Protein AF-A0A6H1RHN5-F1 (afdb_monomer)

Nearest PDB structures (foldseek):
  2a1v-assembl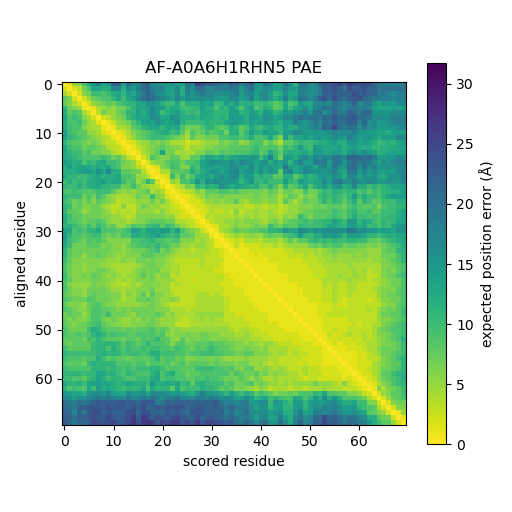y1_A  TM=8.658E-01  e=8.654E-03  Deinococcus radiodurans
  8qie-assembly1_e  TM=7.243E-01  e=6.608E+00  Leishmania major strain Friedlin

Structure (mmCIF, N/CA/C/O backbone):
data_AF-A0A6H1RHN5-F1
#
_entry.id   AF-A0A6H1RHN5-F1
#
loop_
_atom_site.group_PDB
_atom_site.id
_atom_site.type_symbol
_atom_site.label_atom_id
_atom_site.label_alt_id
_atom_site.label_comp_id
_atom_site.label_asym_id
_atom_site.label_entity_id
_atom_site.l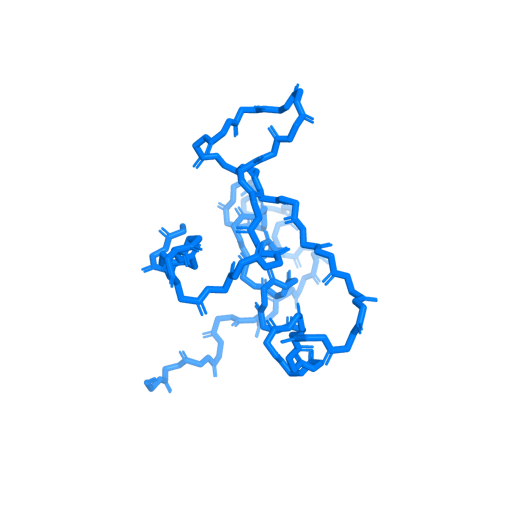abel_seq_id
_atom_site.pdbx_PDB_ins_code
_atom_site.Cartn_x
_atom_site.Cartn_y
_atom_site.Cartn_z
_atom_site.occupancy
_atom_site.B_iso_or_equiv
_atom_site.auth_seq_id
_atom_site.auth_comp_id
_atom_site.auth_asym_id
_atom_site.auth_atom_id
_atom_site.pdbx_PDB_model_num
ATOM 1 N N . MET A 1 1 ? -1.326 -7.883 3.662 1.00 47.62 1 MET A N 1
ATOM 2 C CA . MET A 1 1 ? -0.662 -8.177 2.374 1.00 47.62 1 MET A CA 1
ATOM 3 C C . MET A 1 1 ? -0.990 -9.622 2.027 1.00 47.62 1 MET A C 1
ATOM 5 O O . MET A 1 1 ? -0.160 -10.494 2.232 1.00 47.62 1 MET A O 1
ATOM 9 N N . ASP A 1 2 ? -2.227 -9.878 1.592 1.00 45.16 2 ASP A N 1
ATOM 10 C CA . ASP A 1 2 ? -2.641 -11.215 1.126 1.00 45.16 2 ASP A CA 1
ATOM 11 C C . ASP A 1 2 ? -2.456 -11.383 -0.393 1.00 45.16 2 ASP A C 1
ATOM 13 O O . ASP A 1 2 ? -2.396 -12.504 -0.892 1.00 45.16 2 ASP A O 1
ATOM 17 N N . ARG A 1 3 ? -2.231 -10.288 -1.138 1.00 56.72 3 ARG A N 1
ATOM 18 C CA . ARG A 1 3 ? -1.718 -10.335 -2.514 1.00 56.72 3 ARG A CA 1
ATOM 19 C C . ARG A 1 3 ? -0.194 -10.294 -2.501 1.00 56.72 3 ARG A C 1
ATOM 21 O O . ARG A 1 3 ? 0.431 -9.245 -2.359 1.00 56.72 3 ARG A O 1
ATOM 28 N N . ASN A 1 4 ? 0.420 -11.467 -2.621 1.00 54.50 4 ASN A N 1
ATOM 29 C CA . ASN A 1 4 ? 1.859 -11.591 -2.823 1.00 54.50 4 ASN A CA 1
ATOM 30 C C . ASN A 1 4 ? 2.214 -11.173 -4.258 1.00 54.50 4 ASN A C 1
ATOM 32 O O . ASN A 1 4 ? 2.283 -12.013 -5.157 1.00 54.50 4 ASN A O 1
ATOM 36 N N . TYR A 1 5 ? 2.471 -9.879 -4.466 1.00 60.09 5 TYR A N 1
ATOM 37 C CA . TYR A 1 5 ? 3.117 -9.357 -5.673 1.00 60.09 5 TYR A CA 1
ATOM 38 C C . TYR A 1 5 ? 4.557 -9.887 -5.722 1.00 60.09 5 TYR 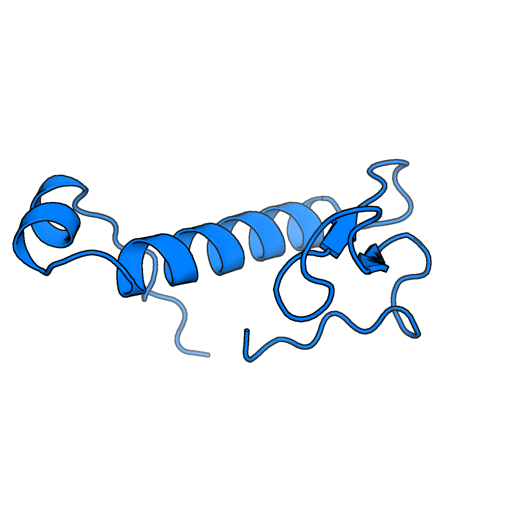A C 1
ATOM 40 O O . TYR A 1 5 ? 5.493 -9.283 -5.203 1.00 60.09 5 TYR A O 1
ATOM 48 N N . CYS A 1 6 ? 4.715 -11.108 -6.229 1.00 54.41 6 CYS A N 1
ATOM 49 C CA . CYS A 1 6 ? 5.992 -11.805 -6.221 1.00 54.41 6 CYS A CA 1
ATOM 50 C C . CYS A 1 6 ? 6.899 -11.225 -7.312 1.00 54.41 6 CYS A C 1
ATOM 52 O O . CYS A 1 6 ? 6.489 -11.117 -8.470 1.00 54.41 6 CYS A O 1
ATOM 54 N N . SER A 1 7 ? 8.150 -10.917 -6.963 1.00 54.22 7 SER A N 1
ATOM 55 C CA . SER A 1 7 ? 9.168 -10.419 -7.901 1.00 54.22 7 SER A CA 1
ATOM 56 C C . SER A 1 7 ? 9.455 -11.380 -9.065 1.00 54.22 7 SER A C 1
ATOM 58 O O . SER A 1 7 ? 10.041 -10.977 -10.065 1.00 54.22 7 SER A O 1
ATOM 60 N N . SER A 1 8 ? 9.025 -12.644 -8.965 1.00 55.03 8 SER A N 1
ATOM 61 C CA . SER A 1 8 ? 9.074 -13.617 -10.062 1.00 55.03 8 SER A CA 1
ATOM 62 C C . SER A 1 8 ? 8.091 -13.313 -11.195 1.00 55.03 8 SER A C 1
ATOM 64 O O . SER A 1 8 ? 8.364 -13.672 -12.336 1.00 55.03 8 SER A O 1
ATOM 66 N N . GLN A 1 9 ? 6.962 -12.663 -10.897 1.00 59.09 9 GLN A N 1
ATOM 67 C CA . GLN A 1 9 ? 5.921 -12.326 -11.876 1.00 59.09 9 GLN A CA 1
ATOM 68 C C . GLN A 1 9 ? 6.092 -10.906 -12.424 1.00 59.09 9 GLN A C 1
ATOM 70 O O . GLN A 1 9 ? 5.736 -10.639 -13.568 1.00 59.09 9 GLN A O 1
ATOM 75 N N . HIS A 1 10 ? 6.692 -10.011 -11.634 1.00 63.22 10 HIS A N 1
ATOM 76 C CA . HIS A 1 10 ? 6.931 -8.623 -12.015 1.00 63.22 10 HIS A CA 1
ATOM 77 C C . HIS A 1 10 ? 8.368 -8.221 -11.662 1.00 63.22 10 HIS A C 1
ATOM 79 O O . HIS A 1 10 ? 8.624 -7.824 -10.525 1.00 63.22 10 HIS A O 1
ATOM 85 N N . PRO A 1 11 ? 9.309 -8.277 -12.624 1.00 66.81 11 PRO A N 1
ATOM 86 C CA . PRO A 1 11 ? 10.707 -7.895 -12.401 1.00 66.81 11 PRO A CA 1
ATOM 87 C C . PRO A 1 11 ? 10.873 -6.446 -11.918 1.00 66.81 11 PRO A C 1
ATOM 89 O O . PRO A 1 11 ? 11.832 -6.127 -11.221 1.00 66.81 11 PRO A O 1
ATOM 92 N N . ALA A 1 12 ? 9.918 -5.581 -12.269 1.00 67.00 12 ALA A N 1
ATOM 93 C CA . ALA A 1 12 ? 9.852 -4.186 -11.847 1.00 67.00 12 ALA A CA 1
ATOM 94 C C . ALA A 1 12 ? 9.373 -3.987 -10.397 1.00 67.00 12 ALA A C 1
ATOM 96 O O . ALA A 1 12 ? 9.489 -2.882 -9.866 1.00 67.00 12 ALA A O 1
ATOM 97 N N . ILE A 1 13 ? 8.857 -5.033 -9.739 1.00 69.75 13 ILE A N 1
ATOM 98 C CA . ILE A 1 13 ? 8.480 -5.016 -8.323 1.00 69.75 13 ILE A CA 1
ATOM 99 C C . ILE A 1 13 ? 9.584 -5.725 -7.543 1.00 69.75 13 ILE A C 1
ATOM 101 O O . ILE A 1 13 ? 9.697 -6.951 -7.524 1.00 69.75 13 ILE A O 1
ATOM 105 N N . THR A 1 14 ? 10.418 -4.933 -6.885 1.00 69.12 14 THR A N 1
ATOM 106 C CA . THR A 1 14 ? 11.542 -5.423 -6.086 1.00 69.12 14 THR A CA 1
ATOM 107 C C . THR A 1 14 ? 11.276 -5.201 -4.599 1.00 69.12 14 THR A C 1
ATOM 109 O O . THR A 1 14 ? 10.565 -4.269 -4.230 1.00 69.12 14 THR A O 1
ATOM 112 N N . PRO A 1 15 ? 11.805 -6.046 -3.701 1.00 64.75 15 PRO A N 1
ATOM 113 C CA . PRO A 1 15 ? 11.691 -5.799 -2.267 1.00 64.75 15 PRO A CA 1
ATOM 114 C C . PRO A 1 15 ? 12.394 -4.486 -1.894 1.00 64.75 15 PRO A C 1
ATOM 116 O O . PRO A 1 15 ? 13.474 -4.190 -2.406 1.00 64.75 15 PRO A O 1
ATOM 119 N N . GLY A 1 16 ? 11.791 -3.716 -0.985 1.00 63.31 16 GLY A N 1
ATOM 120 C CA . GLY A 1 16 ? 12.198 -2.349 -0.659 1.00 63.31 16 GLY A CA 1
ATOM 121 C C . GLY A 1 16 ? 13.688 -2.209 -0.339 1.00 63.31 16 GLY A C 1
ATOM 122 O O . GLY A 1 16 ? 14.191 -2.769 0.640 1.00 63.31 16 GLY A O 1
ATOM 123 N N . TYR A 1 17 ? 14.396 -1.425 -1.150 1.00 57.03 17 TYR A N 1
ATOM 124 C CA . TYR A 1 17 ? 15.789 -1.055 -0.909 1.00 57.03 17 TYR A CA 1
ATOM 125 C C . TYR A 1 17 ? 15.836 -0.115 0.315 1.00 57.03 17 TYR A C 1
ATOM 127 O O . TYR A 1 17 ? 15.230 0.950 0.306 1.00 57.03 17 TYR A O 1
ATOM 135 N N . HIS A 1 18 ? 16.494 -0.545 1.400 1.00 63.16 18 HIS A N 1
ATOM 136 C CA . HIS A 1 18 ? 16.592 0.110 2.728 1.00 63.16 18 HIS A CA 1
ATOM 137 C C . HIS A 1 18 ? 15.371 0.090 3.668 1.00 63.16 18 HIS A C 1
ATOM 139 O O . HIS A 1 18 ? 15.474 0.595 4.786 1.00 63.16 18 HIS A O 1
ATOM 145 N N . LEU A 1 19 ? 14.258 -0.542 3.298 1.00 59.25 19 LEU A N 1
ATOM 146 C CA . LEU A 1 19 ? 13.079 -0.665 4.168 1.00 59.25 19 LEU A CA 1
ATOM 147 C C . LEU A 1 19 ? 12.871 -2.110 4.640 1.00 59.25 19 LEU A C 1
ATOM 149 O O . LEU A 1 19 ? 13.555 -3.035 4.196 1.00 59.25 19 LEU A O 1
ATOM 153 N N . ASN A 1 20 ? 11.940 -2.323 5.578 1.00 60.03 20 ASN A N 1
ATOM 154 C CA . ASN A 1 20 ? 11.592 -3.674 6.017 1.00 60.03 20 ASN A CA 1
ATOM 155 C C . ASN A 1 20 ? 10.976 -4.450 4.842 1.00 60.03 20 ASN A C 1
ATOM 157 O O . ASN A 1 20 ? 9.806 -4.273 4.507 1.00 60.03 20 ASN A O 1
ATOM 161 N N . LYS A 1 21 ? 11.777 -5.336 4.248 1.00 61.38 21 LYS A N 1
ATOM 162 C CA . LYS A 1 21 ? 11.467 -6.125 3.045 1.00 61.38 21 LYS A CA 1
ATOM 163 C C . LYS A 1 21 ? 10.234 -7.024 3.182 1.00 61.38 21 LYS A C 1
ATOM 165 O O . LYS A 1 21 ? 9.779 -7.571 2.189 1.00 61.38 21 LYS A O 1
ATOM 170 N N . ARG A 1 22 ? 9.706 -7.201 4.399 1.00 62.16 22 ARG A N 1
ATOM 171 C CA . ARG A 1 22 ? 8.458 -7.932 4.656 1.00 62.16 22 ARG A CA 1
ATOM 172 C C . ARG A 1 22 ? 7.202 -7.094 4.382 1.00 62.16 22 ARG A C 1
ATOM 174 O O . ARG A 1 22 ? 6.133 -7.666 4.213 1.00 62.16 22 ARG A O 1
ATOM 181 N N 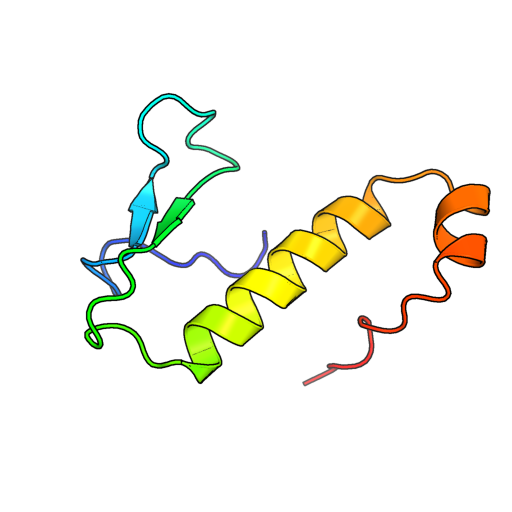. HIS A 1 23 ? 7.322 -5.766 4.371 1.00 66.56 23 HIS A N 1
ATOM 182 C CA . HIS A 1 23 ? 6.183 -4.844 4.277 1.00 66.56 23 HIS A CA 1
ATOM 183 C C . HIS A 1 23 ? 6.325 -3.786 3.179 1.00 66.56 23 HIS A C 1
ATOM 185 O O . HIS A 1 23 ? 5.358 -3.096 2.883 1.00 66.56 23 HIS A O 1
ATOM 191 N N . TRP A 1 24 ? 7.512 -3.647 2.585 1.00 69.94 24 TRP A N 1
ATOM 192 C CA . TRP A 1 24 ? 7.807 -2.598 1.616 1.00 69.94 24 TRP A CA 1
ATOM 193 C C . TRP A 1 24 ? 8.305 -3.194 0.305 1.00 69.94 24 TRP A C 1
ATOM 195 O O . TRP A 1 24 ? 9.279 -3.948 0.298 1.00 69.94 24 TRP A O 1
ATOM 205 N N . ASN A 1 25 ? 7.667 -2.783 -0.790 1.00 74.19 25 ASN A N 1
ATOM 206 C CA . ASN A 1 25 ? 8.058 -3.086 -2.161 1.00 74.19 25 ASN A CA 1
ATOM 207 C C . ASN A 1 25 ? 8.422 -1.782 -2.881 1.00 74.19 25 ASN A C 1
ATOM 209 O O . ASN A 1 25 ? 7.782 -0.751 -2.683 1.00 74.19 25 ASN A O 1
ATOM 213 N N . THR A 1 26 ? 9.444 -1.834 -3.722 1.00 75.44 26 THR A N 1
ATOM 214 C CA . THR A 1 26 ? 9.809 -0.798 -4.685 1.00 75.44 26 THR A CA 1
ATOM 215 C C . THR A 1 26 ? 9.229 -1.188 -6.038 1.00 75.44 26 THR A C 1
ATOM 217 O O . THR A 1 26 ? 9.562 -2.244 -6.570 1.00 75.44 26 THR A O 1
ATOM 220 N N . VAL A 1 27 ? 8.371 -0.335 -6.591 1.00 78.25 27 VAL A N 1
ATOM 221 C CA . VAL A 1 27 ? 7.778 -0.516 -7.921 1.00 78.25 27 VAL A CA 1
ATOM 222 C C . VAL A 1 27 ? 8.425 0.477 -8.876 1.00 78.25 27 VAL A C 1
ATOM 224 O O . VAL A 1 27 ? 8.405 1.681 -8.621 1.00 78.25 27 VAL A O 1
ATOM 227 N N . VAL A 1 28 ? 9.014 -0.021 -9.960 1.00 78.81 28 VAL A N 1
ATOM 228 C CA . VAL A 1 28 ? 9.520 0.813 -11.053 1.00 78.81 28 VAL A CA 1
ATOM 229 C C . VAL A 1 28 ? 8.366 1.097 -12.014 1.00 78.81 28 VAL A C 1
ATOM 231 O O . VAL A 1 28 ? 7.807 0.179 -12.606 1.00 78.81 28 VAL A O 1
ATOM 234 N N . VAL A 1 29 ? 7.995 2.372 -12.156 1.00 75.94 29 VAL A N 1
ATOM 235 C CA . VAL A 1 29 ? 6.920 2.822 -13.057 1.00 75.94 29 VAL A CA 1
ATOM 236 C C . VAL A 1 29 ? 7.533 3.240 -14.399 1.00 75.94 29 VAL A C 1
ATOM 238 O O . VAL A 1 29 ? 7.604 4.418 -14.733 1.00 75.94 29 VAL A O 1
ATOM 241 N N . ASP A 1 30 ? 8.051 2.263 -15.143 1.00 76.81 30 ASP A N 1
ATOM 242 C CA . ASP A 1 30 ? 8.696 2.429 -16.460 1.00 76.81 30 ASP A CA 1
ATOM 243 C C . ASP A 1 30 ? 7.826 1.911 -17.626 1.00 76.81 30 ASP A C 1
ATOM 245 O O . ASP A 1 30 ? 8.337 1.613 -18.704 1.00 76.81 30 ASP A O 1
ATOM 249 N N . ALA A 1 31 ? 6.510 1.803 -17.407 1.00 72.50 31 ALA A N 1
ATOM 250 C CA . ALA A 1 31 ? 5.519 1.170 -18.288 1.00 72.50 31 ALA A CA 1
ATOM 251 C C . ALA A 1 31 ? 5.637 -0.363 -18.441 1.00 72.50 31 ALA A C 1
ATOM 253 O O . ALA A 1 31 ? 4.852 -0.963 -19.176 1.00 72.50 31 ALA A O 1
ATOM 254 N N . SER A 1 32 ? 6.549 -1.032 -17.722 1.00 75.19 32 SER A N 1
ATOM 255 C CA . SER A 1 32 ? 6.572 -2.505 -17.642 1.00 75.19 32 SER A CA 1
ATOM 256 C C . SER A 1 32 ? 5.487 -3.085 -16.726 1.00 75.19 32 SER A C 1
ATOM 258 O O . SER A 1 32 ? 5.185 -4.279 -16.787 1.00 75.19 32 SER A O 1
ATOM 260 N N . VAL A 1 33 ? 4.886 -2.240 -15.886 1.00 75.06 33 VAL A N 1
ATOM 261 C CA . VAL A 1 33 ? 3.779 -2.583 -14.995 1.00 75.06 33 VAL A CA 1
ATOM 262 C C . VAL A 1 33 ? 2.518 -1.867 -15.481 1.00 75.06 33 VAL A C 1
ATOM 264 O O . VAL A 1 33 ? 2.576 -0.655 -15.681 1.00 75.06 33 VAL A O 1
ATOM 267 N N . PRO A 1 34 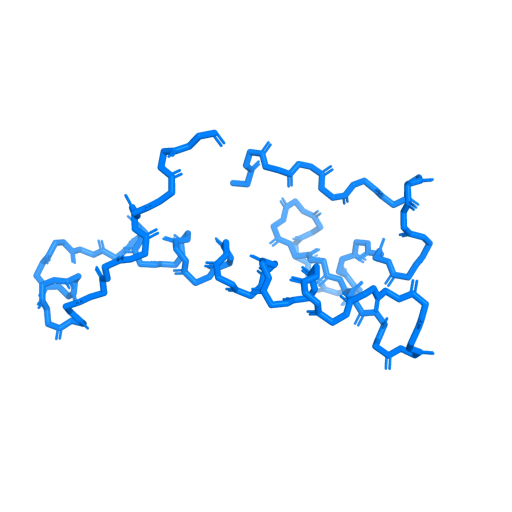? 1.382 -2.569 -15.661 1.00 82.00 34 PRO A N 1
ATOM 268 C CA . PRO A 1 34 ? 0.123 -1.924 -16.011 1.00 82.00 34 PRO A CA 1
ATOM 269 C C . PRO A 1 34 ? -0.287 -0.896 -14.955 1.00 82.00 34 PRO A C 1
ATOM 271 O O . PRO A 1 34 ? -0.273 -1.205 -13.764 1.00 82.00 34 PRO A O 1
ATOM 274 N N . ASP A 1 35 ? -0.733 0.284 -15.382 1.00 80.56 35 ASP A N 1
ATOM 275 C CA . ASP A 1 35 ? -1.157 1.358 -14.472 1.00 80.56 35 ASP A CA 1
ATOM 276 C C . ASP A 1 35 ? -2.233 0.893 -13.483 1.00 80.56 35 ASP A C 1
ATOM 278 O O . ASP A 1 35 ? -2.183 1.231 -12.304 1.00 80.56 35 ASP A O 1
ATOM 282 N N . GLN A 1 36 ? -3.162 0.042 -13.935 1.00 81.56 36 GLN A N 1
ATOM 283 C CA . GLN A 1 36 ? -4.189 -0.538 -13.069 1.00 81.56 36 GLN A CA 1
ATOM 284 C C . GLN A 1 36 ? -3.585 -1.366 -11.930 1.00 81.56 36 GLN A C 1
ATOM 286 O O . GLN A 1 36 ? -4.050 -1.272 -10.801 1.00 81.56 36 GLN A O 1
ATOM 291 N N . LEU A 1 37 ? -2.513 -2.120 -12.196 1.00 81.25 37 LEU A N 1
ATOM 292 C CA . LEU A 1 37 ? -1.835 -2.893 -11.158 1.00 81.25 37 LEU A CA 1
ATOM 293 C C . LEU A 1 37 ? -1.177 -1.96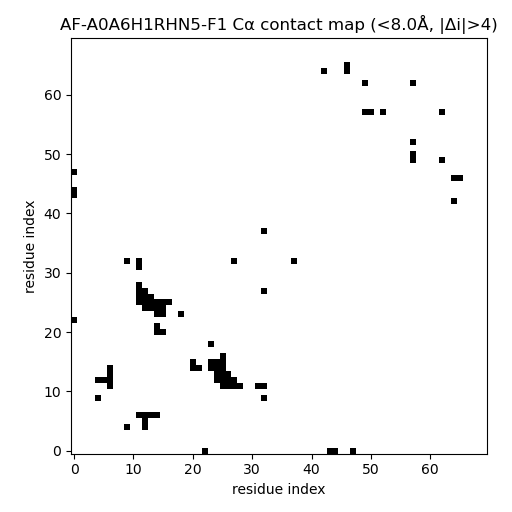6 -10.131 1.00 81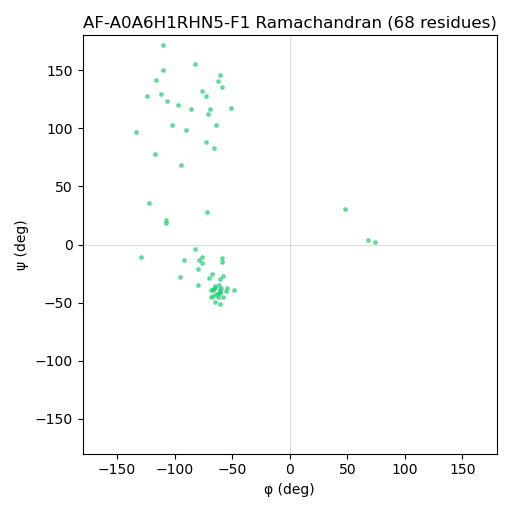.25 37 LEU A C 1
ATOM 295 O O . LEU A 1 37 ? -1.224 -2.241 -8.938 1.00 81.25 37 LEU A O 1
ATOM 299 N N . VAL A 1 38 ? -0.595 -0.850 -10.578 1.00 82.19 38 VAL A N 1
ATOM 300 C CA . VAL A 1 38 ? -0.016 0.152 -9.670 1.00 82.19 38 VAL A CA 1
ATOM 301 C C . VAL A 1 38 ? -1.100 0.786 -8.797 1.00 82.19 38 VAL A C 1
ATOM 303 O O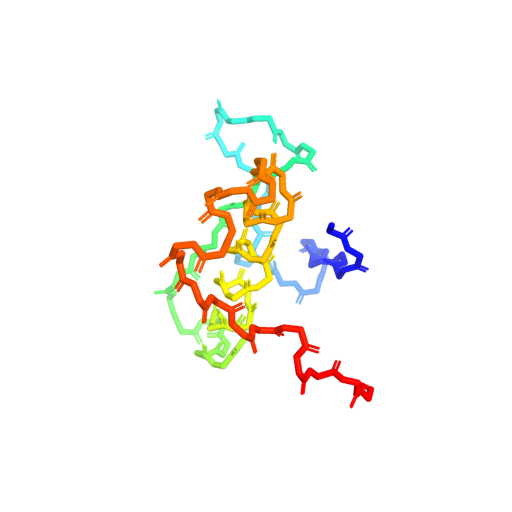 . VAL A 1 38 ? -0.891 0.941 -7.595 1.00 82.19 38 VAL A O 1
ATOM 306 N N . LEU A 1 39 ? -2.257 1.122 -9.372 1.00 84.06 39 LEU A N 1
ATOM 307 C CA . LEU A 1 39 ? -3.394 1.667 -8.626 1.00 84.06 39 LEU A CA 1
ATOM 308 C C . LEU A 1 39 ? -3.918 0.669 -7.587 1.00 84.06 39 LEU A C 1
ATOM 310 O O . LEU A 1 39 ? -4.073 1.043 -6.426 1.00 84.06 39 LEU A O 1
ATOM 314 N N . ASP A 1 40 ? -4.080 -0.599 -7.963 1.00 83.25 40 ASP A N 1
ATOM 315 C CA . ASP A 1 40 ? -4.503 -1.662 -7.046 1.00 83.25 40 ASP A CA 1
ATOM 316 C C . ASP A 1 40 ? -3.497 -1.835 -5.890 1.00 83.25 40 ASP A C 1
ATOM 318 O O . ASP A 1 40 ? -3.884 -1.962 -4.730 1.00 83.25 40 ASP A O 1
ATOM 322 N N . MET A 1 41 ? -2.190 -1.760 -6.172 1.00 81.06 41 MET A N 1
ATOM 323 C CA . MET A 1 41 ? -1.146 -1.810 -5.138 1.00 81.06 41 MET A CA 1
ATOM 324 C C . MET A 1 41 ? -1.194 -0.612 -4.179 1.00 81.06 41 MET A C 1
ATOM 326 O O . MET A 1 41 ? -0.879 -0.761 -2.994 1.00 81.06 41 MET A O 1
ATOM 330 N N . ILE A 1 42 ? -1.542 0.579 -4.675 1.00 84.88 42 ILE A N 1
ATOM 331 C CA . ILE A 1 42 ? -1.687 1.786 -3.849 1.00 84.88 42 ILE A CA 1
ATOM 332 C C . ILE A 1 42 ? -2.895 1.642 -2.924 1.00 84.88 42 ILE A C 1
ATOM 334 O O . ILE A 1 42 ? -2.772 1.930 -1.731 1.00 84.88 42 ILE A O 1
ATOM 338 N N . GLU A 1 43 ? -4.027 1.176 -3.449 1.00 85.44 43 GLU A N 1
ATOM 339 C CA . GLU A 1 43 ? -5.232 0.928 -2.656 1.00 85.44 43 GLU A CA 1
ATOM 340 C C . GLU A 1 43 ? -4.981 -0.119 -1.566 1.00 85.44 43 GLU A C 1
ATOM 342 O O . GLU A 1 43 ? -5.179 0.181 -0.389 1.00 85.44 43 GLU A O 1
ATOM 347 N N . ASP A 1 44 ? -4.421 -1.282 -1.919 1.00 82.88 44 ASP A N 1
ATOM 348 C CA . ASP A 1 44 ? -4.083 -2.345 -0.961 1.00 82.88 44 ASP A CA 1
ATOM 349 C C . ASP A 1 44 ? -3.167 -1.832 0.169 1.00 82.88 44 ASP A C 1
ATOM 351 O O . ASP A 1 44 ? -3.298 -2.213 1.337 1.00 82.88 44 ASP A O 1
ATOM 355 N N . SER A 1 45 ? -2.201 -0.974 -0.171 1.00 83.31 45 SER A N 1
ATOM 356 C CA . SER A 1 45 ? -1.281 -0.369 0.798 1.00 83.31 45 SER A CA 1
ATOM 357 C C . SER A 1 45 ? -2.013 0.576 1.749 1.00 83.31 45 SER A C 1
ATOM 359 O O . SER A 1 45 ? -1.809 0.529 2.967 1.00 83.31 45 SER A O 1
ATOM 361 N N . TYR A 1 46 ? -2.896 1.415 1.209 1.00 86.00 46 TYR A N 1
ATOM 362 C CA . TYR A 1 46 ? -3.672 2.360 1.999 1.00 86.00 46 TYR A CA 1
ATOM 363 C C . TYR A 1 46 ? -4.670 1.643 2.918 1.00 86.00 46 TYR A C 1
ATOM 365 O O . TYR A 1 46 ? -4.798 2.007 4.088 1.00 86.00 46 TYR A O 1
ATOM 373 N N . ASP A 1 47 ? -5.282 0.558 2.451 1.00 85.31 47 ASP A N 1
ATOM 374 C CA . ASP A 1 47 ? -6.194 -0.273 3.240 1.00 85.31 47 ASP A CA 1
ATOM 375 C C . ASP A 1 47 ? -5.520 -0.874 4.464 1.00 85.31 47 ASP A C 1
ATOM 377 O O . ASP A 1 47 ? -6.076 -0.847 5.564 1.00 85.31 47 ASP A O 1
ATOM 381 N N . LEU A 1 48 ? -4.285 -1.354 4.312 1.00 84.12 48 LEU A N 1
ATOM 382 C CA . LEU A 1 48 ? -3.502 -1.878 5.430 1.00 84.12 48 LEU A CA 1
ATOM 383 C C . LEU A 1 48 ? -3.163 -0.793 6.454 1.00 84.12 48 LEU A C 1
ATOM 385 O O . LEU A 1 48 ? -3.182 -1.061 7.659 1.00 84.12 48 LEU A O 1
ATOM 389 N N . VAL A 1 49 ? -2.875 0.427 5.997 1.00 87.44 49 VAL A N 1
ATOM 390 C CA . VAL A 1 49 ? -2.639 1.566 6.892 1.00 87.44 49 VAL A CA 1
ATOM 391 C C . VAL A 1 49 ? -3.914 1.904 7.658 1.00 87.44 49 VAL A C 1
ATOM 393 O O . VAL A 1 49 ? -3.868 1.997 8.884 1.00 87.44 49 VAL A O 1
ATOM 396 N N . VAL A 1 50 ? -5.053 2.031 6.972 1.00 86.44 50 VAL A N 1
ATOM 397 C CA . VAL A 1 50 ? -6.341 2.349 7.607 1.00 86.44 50 VAL A CA 1
ATOM 398 C C . VAL A 1 50 ? -6.756 1.255 8.590 1.00 86.44 50 VAL A C 1
ATOM 400 O O . VAL A 1 50 ? -7.143 1.570 9.716 1.00 86.44 50 VAL A O 1
ATOM 403 N N . ALA A 1 51 ? -6.597 -0.020 8.229 1.00 84.31 51 ALA A N 1
ATOM 404 C CA . ALA A 1 51 ? -6.872 -1.150 9.114 1.00 84.31 51 ALA A CA 1
ATOM 405 C C . ALA A 1 51 ? -6.002 -1.140 10.387 1.00 84.31 51 ALA A C 1
ATOM 407 O O . ALA A 1 51 ? -6.447 -1.600 11.439 1.00 84.31 51 ALA A O 1
ATOM 408 N N . GLY A 1 52 ? -4.784 -0.590 10.314 1.00 83.88 52 GLY A N 1
ATOM 409 C CA . GLY A 1 52 ? -3.879 -0.433 11.456 1.00 83.88 52 GLY A CA 1
ATOM 410 C C . GLY A 1 52 ? -4.201 0.744 12.387 1.00 83.88 52 GLY A C 1
ATOM 411 O O . GLY A 1 52 ? -3.653 0.813 13.489 1.00 83.88 52 GLY A O 1
ATOM 412 N N . LEU A 1 53 ? -5.071 1.675 11.982 1.00 87.44 53 LEU A N 1
ATOM 413 C CA . LEU A 1 53 ? -5.439 2.838 12.794 1.00 87.44 53 LEU A CA 1
ATOM 414 C C . LEU A 1 53 ? -6.520 2.500 13.837 1.00 87.44 53 LEU A C 1
ATOM 416 O O . LEU A 1 53 ? -7.323 1.593 13.632 1.00 87.44 53 LEU A O 1
ATOM 420 N N . PRO A 1 54 ? -6.623 3.251 14.950 1.00 89.50 54 PRO A N 1
ATOM 421 C CA . PRO A 1 54 ? -7.749 3.128 15.875 1.00 89.50 54 PRO A CA 1
ATOM 422 C C . PRO A 1 54 ? -9.087 3.454 15.193 1.00 89.50 54 PRO A C 1
ATOM 424 O O . PRO A 1 54 ? -9.157 4.384 14.391 1.00 89.50 54 PRO A O 1
ATOM 427 N N . LYS A 1 55 ? -10.177 2.775 15.587 1.00 82.75 55 LYS A N 1
ATOM 428 C CA . LYS A 1 55 ? -11.526 2.957 15.001 1.00 82.75 55 LYS A CA 1
ATOM 429 C C . LYS A 1 55 ? -11.967 4.421 14.886 1.00 82.75 55 LYS A C 1
ATOM 431 O O . LYS A 1 55 ? -12.509 4.822 13.866 1.00 82.75 55 LYS A O 1
ATOM 436 N N . ARG A 1 56 ? -11.652 5.243 15.893 1.00 89.25 56 ARG A N 1
ATOM 437 C CA . ARG A 1 56 ? -11.957 6.684 15.895 1.00 89.25 56 ARG A CA 1
ATOM 438 C C . ARG A 1 56 ? -11.309 7.440 14.729 1.00 89.25 56 ARG A C 1
ATOM 440 O O . ARG A 1 56 ? -11.900 8.385 14.221 1.00 89.25 56 ARG A O 1
ATOM 447 N N . GLU A 1 57 ? -10.088 7.078 14.344 1.00 87.00 57 GLU A N 1
ATOM 448 C CA . GLU A 1 57 ? -9.401 7.700 13.206 1.00 87.00 57 GLU A CA 1
ATOM 449 C C . GLU A 1 57 ? -9.906 7.123 11.876 1.00 87.00 57 GLU A C 1
ATOM 451 O O . GLU A 1 57 ? -10.087 7.878 10.924 1.00 87.00 57 GLU A O 1
ATOM 456 N N . GLN A 1 58 ? -10.241 5.827 11.827 1.00 84.12 58 GLN A N 1
ATOM 457 C CA . GLN A 1 58 ? -10.875 5.210 10.652 1.00 84.12 58 GLN A CA 1
ATOM 458 C C . GLN A 1 58 ? -12.204 5.902 10.295 1.00 84.12 58 GLN A C 1
ATOM 460 O O . GLN A 1 58 ? -12.436 6.265 9.142 1.00 84.12 58 GLN A O 1
ATOM 465 N N . GLU A 1 59 ? -13.049 6.164 11.297 1.00 84.94 59 GLU A N 1
ATOM 466 C CA . GLU A 1 59 ? -14.341 6.842 11.125 1.00 84.94 59 GLU A CA 1
ATOM 467 C C . GLU A 1 59 ? -14.198 8.269 10.579 1.00 84.94 59 GLU A C 1
ATOM 469 O O . GLU A 1 59 ? -15.025 8.706 9.779 1.00 84.94 59 GLU A O 1
ATOM 474 N N . LYS A 1 60 ? -13.136 8.995 10.959 1.00 88.12 60 LYS A N 1
ATOM 475 C CA . LYS A 1 60 ? -12.860 10.339 10.422 1.00 88.12 60 LYS A CA 1
ATOM 476 C C . LYS A 1 60 ? -12.475 10.306 8.951 1.00 88.12 60 LYS A C 1
ATOM 478 O O . LYS A 1 60 ? -12.877 11.195 8.205 1.00 88.12 60 LYS A O 1
ATOM 483 N N . LEU A 1 61 ? -11.688 9.308 8.550 1.00 86.12 61 LEU A N 1
ATOM 484 C CA . LEU A 1 61 ? -11.257 9.155 7.163 1.00 86.12 61 LEU A CA 1
ATOM 485 C C . LEU A 1 61 ? -12.434 8.801 6.249 1.00 86.12 61 LEU A C 1
ATOM 487 O O . LEU A 1 61 ? -12.378 9.102 5.060 1.00 86.12 61 LEU A O 1
ATOM 491 N N . ARG A 1 62 ? -13.500 8.190 6.798 1.00 81.69 62 ARG A N 1
ATOM 492 C CA . ARG A 1 62 ? -14.670 7.687 6.047 1.00 81.69 62 ARG A CA 1
ATOM 493 C C . ARG A 1 62 ? -14.253 6.858 4.826 1.00 81.69 62 ARG A C 1
ATOM 495 O O . ARG A 1 62 ? -14.932 6.852 3.802 1.00 81.69 62 ARG A O 1
ATOM 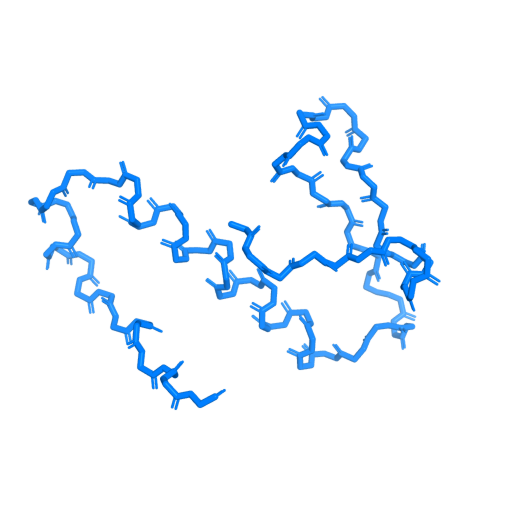502 N N . TRP A 1 63 ? -13.109 6.192 4.947 1.00 82.50 63 TRP A N 1
ATOM 503 C CA . TRP A 1 63 ? -12.514 5.404 3.886 1.00 82.50 63 TRP A CA 1
ATOM 504 C C . TRP A 1 63 ? -13.320 4.118 3.695 1.00 82.50 63 TRP A C 1
ATOM 506 O O . TRP A 1 63 ? -13.598 3.404 4.655 1.00 82.50 63 TRP A O 1
ATOM 516 N N . SER A 1 64 ? -13.726 3.856 2.454 1.00 70.69 64 SER A N 1
ATOM 517 C CA . SER A 1 64 ? -14.691 2.816 2.070 1.00 70.69 64 SER A CA 1
ATOM 518 C C . SER A 1 64 ? -14.084 1.828 1.063 1.00 70.69 64 SER A C 1
ATOM 520 O O . SER A 1 64 ? -14.759 1.375 0.141 1.00 70.69 64 SER A O 1
ATOM 522 N N . ALA A 1 65 ? -12.799 1.504 1.179 1.00 62.41 65 ALA A N 1
ATOM 523 C CA . ALA A 1 65 ? -12.154 0.613 0.208 1.00 62.41 65 ALA A CA 1
ATOM 524 C C . ALA A 1 65 ? -12.376 -0.885 0.452 1.00 62.41 65 ALA A C 1
ATOM 526 O O . ALA A 1 65 ? -12.054 -1.691 -0.410 1.00 62.41 65 ALA A O 1
ATOM 527 N N . LEU A 1 66 ? -13.050 -1.276 1.538 1.00 56.84 66 LEU A N 1
ATOM 528 C CA . LEU A 1 66 ? -13.457 -2.670 1.778 1.00 56.84 66 LEU A CA 1
ATOM 529 C C . LEU A 1 66 ? -14.602 -3.150 0.849 1.00 56.84 66 LEU A C 1
ATOM 531 O O . LEU A 1 66 ? -15.385 -4.010 1.234 1.00 56.84 66 LEU A O 1
ATOM 535 N N . SER A 1 67 ? -14.725 -2.597 -0.364 1.00 47.38 67 SER A N 1
ATOM 536 C CA . SER A 1 67 ? -15.849 -2.827 -1.290 1.00 47.38 67 SER A CA 1
ATOM 537 C C . SER A 1 67 ? -15.508 -3.704 -2.501 1.00 47.38 67 SER A C 1
ATOM 539 O O . SER A 1 67 ? -16.229 -3.660 -3.495 1.00 47.38 67 SER A O 1
ATOM 541 N N . ARG A 1 68 ? -14.427 -4.487 -2.466 1.00 51.62 68 ARG A N 1
ATOM 542 C CA . ARG A 1 68 ? -14.207 -5.551 -3.456 1.00 51.62 68 ARG A CA 1
ATOM 543 C C . ARG A 1 68 ? -14.196 -6.908 -2.767 1.00 51.62 68 ARG A C 1
ATOM 545 O O . ARG A 1 68 ? -13.148 -7.486 -2.504 1.00 51.62 68 ARG A O 1
ATOM 552 N N . GLU A 1 69 ? -15.395 -7.387 -2.455 1.00 45.81 69 GLU A N 1
ATOM 553 C CA . GLU A 1 69 ? -15.668 -8.816 -2.567 1.00 45.81 69 GLU A CA 1
ATOM 554 C C . GLU A 1 69 ? -15.707 -9.140 -4.067 1.00 45.81 69 GLU A C 1
ATOM 556 O O . GLU A 1 69 ? -16.565 -8.608 -4.764 1.00 45.81 69 GLU A O 1
ATOM 561 N N . GLU A 1 70 ? -14.727 -9.906 -4.555 1.00 37.22 70 GLU A N 1
ATOM 562 C CA . GLU A 1 70 ? -14.842 -10.978 -5.570 1.00 37.22 70 GLU A CA 1
ATOM 563 C C . GLU A 1 70 ? -13.472 -11.634 -5.809 1.00 37.22 70 GLU A C 1
ATOM 565 O O . GLU A 1 70 ? -12.502 -10.925 -6.169 1.00 37.22 70 GLU A O 1
#

pLDDT: mean 71.97, std 13.32, range [37.22, 89.5]

Mean predicted aligned error: 8.98 Å

Sequence (70 aa):
MDRNYCSSQHPAITPGYHLNKRHWNTVVVDASVPDQLVLDMIEDSYDLVVAGLPKREQEKLRWSALSREE

Solvent-accessible surface area (backbone atoms only — not comparable to full-atom values): 4577 Å² total; per-residue (Å²): 131,88,74,77,83,47,47,89,82,36,80,50,38,38,67,22,87,96,49,64,57,91,82,32,70,40,73,54,90,79,76,85,52,59,67,67,57,54,51,52,53,50,50,56,52,51,50,55,53,49,71,70,44,58,69,76,59,38,63,72,66,65,72,72,77,91,73,73,87,128

Secondary structure (DSSP, 8-state):
--S---TTT-TTEEEPTTS-TTT-EEE--SSSS-HHHHHHHHHHHHHHHHHHS-HHHHHHHT--------

Radius of gyration: 13.79 Å; Cα contacts (8 Å, |Δi|>4): 46; chains: 1; bounding box: 32×24×34 Å

Foldseek 3Di:
DVPCPDCVVPVQWAQDDPDDSVLDIHGDPPVSDPPVVVVVVVLVNVVVVLVPDDPVVNVVVVDDSVPDDD